Protein AF-A0A6G3MGB3-F1 (afdb_monomer_lite)

pLDDT: mean 80.69, std 23.78, range [30.41, 98.56]

Secondary structure (DSSP, 8-state):
------------------------------------EEEEEETTEEEEEETT-S--HHHHHHHHH---S-GGGBPPHHHHHHHHHHHHHHHHHHHHTT--HHHHHHHHHHHHHHHTTTTGGG---BSSS-TT-HHHHHHHHHHHHHHHHHHTT--TTS--S--IIIIITTT--------

Structure (mmCIF, N/CA/C/O backbone):
data_AF-A0A6G3MGB3-F1
#
_entry.id   AF-A0A6G3MGB3-F1
#
loop_
_atom_site.group_PDB
_atom_site.id
_atom_site.type_symbol
_atom_site.label_atom_id
_atom_site.label_alt_id
_atom_site.label_comp_id
_atom_site.label_asym_id
_atom_site.label_entity_id
_atom_site.label_seq_id
_atom_site.pdbx_PDB_ins_code
_atom_site.Cartn_x
_atom_site.Cartn_y
_atom_site.Cartn_z
_atom_site.occupancy
_atom_site.B_iso_or_equiv
_atom_site.auth_seq_id
_atom_site.auth_comp_id
_atom_site.auth_asym_id
_atom_site.auth_atom_id
_atom_site.pdbx_PDB_model_num
ATOM 1 N N . MET A 1 1 ? 12.486 -62.799 -47.616 1.00 35.50 1 MET A N 1
ATOM 2 C CA . MET A 1 1 ? 12.738 -62.015 -46.387 1.00 35.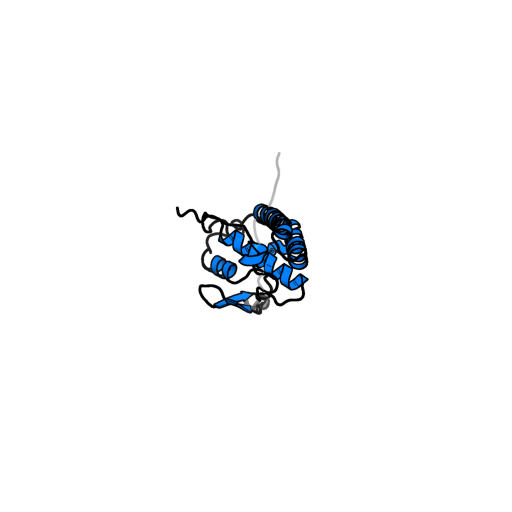50 1 MET A CA 1
ATOM 3 C C . MET A 1 1 ? 12.883 -60.541 -46.767 1.00 35.50 1 MET A C 1
ATOM 5 O O . MET A 1 1 ? 13.713 -60.255 -47.610 1.00 35.50 1 MET A O 1
ATOM 9 N N . SER A 1 2 ? 12.040 -59.676 -46.174 1.00 34.81 2 SER A N 1
ATOM 10 C CA . SER A 1 2 ? 12.074 -58.190 -46.095 1.00 34.81 2 SER A CA 1
ATOM 11 C C . SER A 1 2 ? 12.156 -57.374 -47.407 1.00 34.81 2 SER A C 1
ATOM 13 O O . SER A 1 2 ? 13.226 -57.231 -47.975 1.00 34.81 2 SER A O 1
ATOM 15 N N . LYS A 1 3 ? 11.041 -56.965 -48.035 1.00 34.78 3 LYS A N 1
ATOM 16 C CA . LYS A 1 3 ? 10.141 -55.802 -47.788 1.00 34.78 3 LYS A CA 1
ATOM 17 C C . LYS A 1 3 ? 10.680 -54.415 -48.209 1.00 34.78 3 LYS A C 1
ATOM 19 O O . LYS A 1 3 ? 11.619 -53.894 -47.625 1.00 34.78 3 LYS A O 1
ATOM 24 N N . ASN A 1 4 ? 9.872 -53.812 -49.088 1.00 34.94 4 ASN A N 1
ATOM 25 C CA . ASN A 1 4 ? 9.578 -52.393 -49.324 1.00 34.94 4 ASN A CA 1
ATOM 26 C C . ASN A 1 4 ? 10.170 -51.706 -50.567 1.00 34.94 4 ASN A C 1
ATOM 28 O O . ASN A 1 4 ? 11.363 -51.657 -50.826 1.00 34.94 4 ASN A O 1
ATOM 32 N N . PHE A 1 5 ? 9.202 -51.205 -51.327 1.00 35.22 5 PHE A N 1
ATOM 33 C CA . PHE A 1 5 ? 9.135 -50.815 -52.725 1.00 35.22 5 PHE A CA 1
ATOM 34 C C . PHE A 1 5 ? 8.919 -49.287 -52.771 1.00 35.22 5 PHE A C 1
ATOM 36 O O . PHE A 1 5 ? 8.433 -48.730 -51.786 1.00 35.22 5 PHE A O 1
ATOM 43 N N . TYR A 1 6 ? 9.160 -48.666 -53.935 1.00 30.89 6 TYR A N 1
ATOM 44 C CA . TYR A 1 6 ? 8.912 -47.246 -54.282 1.00 30.89 6 TYR A CA 1
ATOM 45 C C . TYR A 1 6 ? 9.989 -46.252 -53.782 1.00 30.89 6 TYR A C 1
ATOM 47 O O . TYR A 1 6 ? 10.568 -46.437 -52.727 1.00 30.89 6 TYR A O 1
ATOM 55 N N . ILE A 1 7 ? 10.382 -45.168 -54.461 1.00 34.59 7 ILE A N 1
ATOM 56 C CA . ILE A 1 7 ? 9.774 -44.303 -55.481 1.00 34.59 7 ILE A CA 1
ATOM 57 C C . ILE A 1 7 ? 10.911 -43.817 -56.408 1.00 34.59 7 ILE A C 1
ATOM 59 O O . ILE A 1 7 ? 11.906 -43.291 -55.910 1.00 34.59 7 ILE A O 1
ATOM 63 N N . LYS A 1 8 ? 10.747 -43.865 -57.739 1.00 31.55 8 LYS A N 1
ATOM 64 C CA . LYS A 1 8 ? 11.382 -42.891 -58.650 1.00 31.55 8 LYS A CA 1
ATOM 65 C C . LYS A 1 8 ? 10.642 -42.804 -59.993 1.00 31.55 8 LYS A C 1
ATOM 67 O O . LYS A 1 8 ? 10.568 -43.783 -60.724 1.00 31.55 8 LYS A O 1
ATOM 72 N N . ARG A 1 9 ? 10.287 -41.554 -60.317 1.00 31.83 9 ARG A N 1
ATOM 73 C CA . ARG A 1 9 ? 10.264 -40.893 -61.638 1.00 31.83 9 ARG A CA 1
ATOM 74 C C . ARG A 1 9 ? 8.950 -40.767 -62.443 1.00 31.83 9 ARG A C 1
ATOM 76 O O . ARG A 1 9 ? 8.365 -41.747 -62.870 1.00 31.83 9 ARG A O 1
ATOM 83 N N . PHE A 1 10 ? 8.702 -39.485 -62.765 1.00 31.48 10 PHE A N 1
ATOM 84 C CA . PHE A 1 10 ? 8.014 -38.875 -63.916 1.00 31.48 10 PHE A CA 1
ATOM 85 C C . PHE A 1 10 ? 6.485 -38.966 -64.008 1.00 31.48 10 PHE A C 1
ATOM 87 O O . PHE A 1 10 ? 5.950 -40.040 -64.199 1.00 31.48 10 PHE A O 1
ATOM 94 N N . PHE A 1 11 ? 5.803 -37.811 -63.975 1.00 31.39 11 PHE A N 1
ATOM 95 C CA . PHE A 1 11 ? 5.093 -37.211 -65.123 1.00 31.39 11 PHE A CA 1
ATOM 96 C C . PHE A 1 11 ? 4.815 -35.705 -64.830 1.00 31.39 11 PHE A C 1
ATOM 98 O O . PHE A 1 11 ? 4.715 -35.332 -63.660 1.00 31.39 11 PHE A O 1
ATOM 105 N N . PRO A 1 12 ? 4.789 -34.825 -65.853 1.00 45.69 12 PRO A N 1
ATOM 106 C CA . PRO A 1 12 ? 4.788 -33.360 -65.747 1.00 45.69 12 PRO A CA 1
ATOM 107 C C . PRO A 1 12 ? 3.363 -32.784 -65.830 1.00 45.69 12 PRO A C 1
ATOM 109 O O . PRO A 1 12 ? 2.500 -33.463 -66.354 1.00 45.69 12 PRO A O 1
ATOM 112 N N . TYR A 1 13 ? 3.114 -31.542 -65.397 1.00 32.28 13 TYR A N 1
ATOM 113 C CA . TYR A 1 13 ? 2.167 -30.622 -66.060 1.00 32.28 13 TYR A CA 1
ATOM 114 C C . TYR A 1 13 ? 2.253 -29.216 -65.446 1.00 32.28 13 TYR A C 1
ATOM 116 O O . TYR A 1 13 ? 2.011 -28.994 -64.263 1.00 32.28 13 TYR A O 1
ATOM 124 N N . ILE A 1 14 ? 2.622 -28.265 -66.298 1.00 39.38 14 ILE A N 1
ATOM 125 C CA . ILE A 1 14 ? 2.558 -26.818 -66.092 1.00 39.38 14 ILE A CA 1
ATOM 126 C C . ILE A 1 14 ? 1.134 -26.379 -66.469 1.00 39.38 14 ILE A C 1
ATOM 128 O O . ILE A 1 14 ? 0.694 -26.736 -67.557 1.00 39.38 14 ILE A O 1
ATOM 132 N N . TYR A 1 15 ? 0.435 -25.617 -65.614 1.00 30.41 15 TYR A N 1
ATOM 133 C CA . TYR A 1 15 ? -0.146 -24.289 -65.922 1.00 30.41 15 TYR A CA 1
ATOM 134 C C . TYR A 1 15 ? -1.211 -23.820 -64.909 1.00 30.41 15 TYR A C 1
ATOM 136 O O . TYR A 1 15 ? -2.137 -24.554 -64.589 1.00 30.41 15 TYR A O 1
ATOM 144 N N . LYS A 1 16 ? -1.131 -22.508 -64.605 1.00 31.02 16 LYS A N 1
ATOM 145 C CA . LYS A 1 16 ? -2.180 -21.580 -64.108 1.00 31.02 16 LYS A CA 1
ATOM 146 C C . LYS A 1 16 ? -2.650 -21.831 -62.661 1.00 31.02 16 LYS A C 1
ATOM 148 O O . LYS A 1 16 ? -3.234 -22.850 -62.355 1.00 31.02 16 LYS A O 1
ATOM 153 N N . TYR A 1 17 ? -2.450 -20.904 -61.724 1.00 37.47 17 TYR A N 1
ATOM 154 C CA . TYR A 1 17 ? -3.168 -19.625 -61.670 1.00 37.47 17 TYR A CA 1
ATOM 155 C C . TYR A 1 17 ? -2.434 -18.535 -60.857 1.00 37.47 17 TYR A C 1
ATOM 157 O O . TYR A 1 17 ? -1.497 -18.784 -60.111 1.00 37.47 17 TYR A O 1
ATOM 165 N N . LYS A 1 18 ? -2.891 -17.307 -61.104 1.00 35.22 18 LYS A N 1
ATOM 166 C CA . LYS A 1 18 ? -2.335 -15.974 -60.842 1.00 35.22 18 LYS A CA 1
ATOM 167 C C . LYS A 1 18 ? -2.055 -15.617 -59.370 1.00 35.22 18 LYS A C 1
ATOM 169 O O . LYS A 1 18 ? -2.872 -15.879 -58.504 1.00 35.22 18 LYS A O 1
ATOM 174 N N . SER A 1 19 ? -0.964 -14.861 -59.194 1.00 32.59 19 SER A N 1
ATOM 175 C CA . SER A 1 19 ? -0.784 -13.716 -58.281 1.00 32.59 19 SER A CA 1
ATOM 176 C C . SER A 1 19 ? -1.317 -13.861 -56.848 1.00 32.59 19 SER A C 1
ATOM 178 O O . SER A 1 19 ? -2.441 -13.477 -56.545 1.00 32.59 19 SER A O 1
ATOM 180 N N . PHE A 1 20 ? -0.449 -14.308 -55.940 1.00 36.91 20 PHE A N 1
ATOM 181 C CA . PHE A 1 20 ? -0.553 -13.955 -54.526 1.00 36.91 20 PHE A CA 1
ATOM 182 C C . PHE A 1 20 ? 0.334 -12.736 -54.271 1.00 36.91 20 PHE A C 1
ATOM 184 O O . PHE A 1 20 ? 1.557 -12.845 -54.178 1.00 36.91 20 PHE A O 1
ATOM 191 N N . SER A 1 21 ? -0.283 -11.559 -54.183 1.00 34.69 21 SER A N 1
ATOM 192 C CA . SER A 1 21 ? 0.361 -10.390 -53.597 1.00 34.69 21 SER A CA 1
ATOM 193 C C . SER A 1 21 ? 0.515 -10.618 -52.094 1.00 34.69 21 SER A C 1
ATOM 195 O O . SER A 1 21 ? -0.453 -10.635 -51.336 1.00 34.69 21 SER A O 1
ATOM 197 N N . CYS A 1 22 ? 1.766 -10.811 -51.697 1.00 35.81 22 CYS A N 1
ATOM 198 C CA . CYS A 1 22 ? 2.266 -10.632 -50.346 1.00 35.81 22 CYS A CA 1
ATOM 199 C C . CYS A 1 22 ? 1.961 -9.204 -49.835 1.00 35.81 22 CYS A C 1
ATOM 201 O O . CYS A 1 22 ? 1.904 -8.265 -50.626 1.00 35.81 22 CYS A O 1
ATOM 203 N N . LEU A 1 23 ? 1.862 -9.065 -48.508 1.00 41.47 23 LEU A N 1
ATOM 204 C CA . LEU A 1 23 ? 1.812 -7.825 -47.715 1.00 41.47 23 LEU A CA 1
ATOM 205 C C . LEU A 1 23 ? 0.480 -7.055 -47.658 1.00 41.47 23 LEU A C 1
ATOM 207 O O . LEU A 1 23 ? 0.191 -6.198 -48.487 1.00 41.47 23 LEU A O 1
ATOM 211 N N . LYS A 1 24 ? -0.244 -7.246 -46.544 1.00 40.53 24 LYS A N 1
ATOM 212 C CA . LYS A 1 24 ? -0.415 -6.245 -45.462 1.00 40.53 24 LYS A CA 1
ATOM 213 C C . LYS A 1 24 ? -1.437 -6.761 -44.433 1.00 40.53 24 LYS A C 1
ATOM 215 O O . LYS A 1 24 ? -2.567 -6.294 -44.375 1.00 40.53 24 LYS A O 1
ATOM 220 N N . PHE A 1 25 ? -1.021 -7.671 -43.549 1.00 43.53 25 PHE A N 1
ATOM 221 C CA . PHE A 1 25 ? -1.622 -7.726 -42.208 1.00 43.53 25 PHE A CA 1
ATOM 222 C C . PHE A 1 25 ? -1.023 -6.561 -41.407 1.00 43.53 25 PHE A C 1
ATOM 224 O O . PHE A 1 25 ? -0.068 -6.706 -40.648 1.00 43.53 25 PHE A O 1
ATOM 231 N N . SER A 1 26 ? -1.505 -5.355 -41.702 1.00 43.81 26 SER A N 1
ATOM 232 C CA . SER A 1 26 ? -1.077 -4.119 -41.057 1.00 43.81 26 SER A CA 1
ATOM 233 C C . SER A 1 26 ? -1.846 -3.954 -39.743 1.00 43.81 26 SER A C 1
ATOM 235 O O . SER A 1 26 ? -3.042 -3.695 -39.733 1.00 43.81 26 SER A O 1
ATOM 237 N N . GLN A 1 27 ? -1.131 -4.167 -38.636 1.00 42.59 27 GLN A N 1
ATOM 238 C CA . GLN A 1 27 ? -1.176 -3.326 -37.431 1.00 42.59 27 GLN A CA 1
ATOM 239 C C . GLN A 1 27 ? -2.560 -2.955 -36.846 1.00 42.59 27 GLN A C 1
ATOM 241 O O . GLN A 1 27 ? -2.799 -1.797 -36.526 1.00 42.59 27 GLN A O 1
ATOM 246 N N . MET A 1 28 ? -3.438 -3.928 -36.583 1.00 40.53 28 MET A N 1
ATOM 247 C CA . MET A 1 28 ? -4.649 -3.707 -35.758 1.00 40.53 28 MET A CA 1
ATOM 248 C C . MET A 1 28 ? -4.692 -4.535 -34.462 1.00 40.53 28 MET A C 1
ATOM 250 O O . MET A 1 28 ? -5.757 -4.923 -33.996 1.00 40.53 28 MET A O 1
ATOM 254 N N . ALA A 1 29 ? -3.539 -4.797 -33.838 1.00 42.25 29 ALA A N 1
ATOM 255 C CA . ALA A 1 29 ? -3.512 -5.440 -32.517 1.00 42.25 29 ALA A CA 1
ATOM 256 C C . ALA A 1 29 ? -2.417 -4.934 -31.568 1.00 42.25 29 ALA A C 1
ATOM 258 O O . ALA A 1 29 ? -2.187 -5.540 -30.525 1.00 42.25 29 ALA A O 1
ATOM 259 N N . VAL A 1 30 ? -1.785 -3.791 -31.852 1.00 41.47 30 VAL A N 1
ATOM 260 C CA . VAL A 1 30 ? -1.146 -3.030 -30.773 1.00 41.47 30 VAL A CA 1
ATOM 261 C C . VAL A 1 30 ? -2.258 -2.191 -30.163 1.00 41.47 30 VAL A C 1
ATOM 263 O O . VAL A 1 30 ? -2.516 -1.072 -30.599 1.00 41.47 30 VAL A O 1
ATOM 266 N N . ARG A 1 31 ? -2.997 -2.779 -29.213 1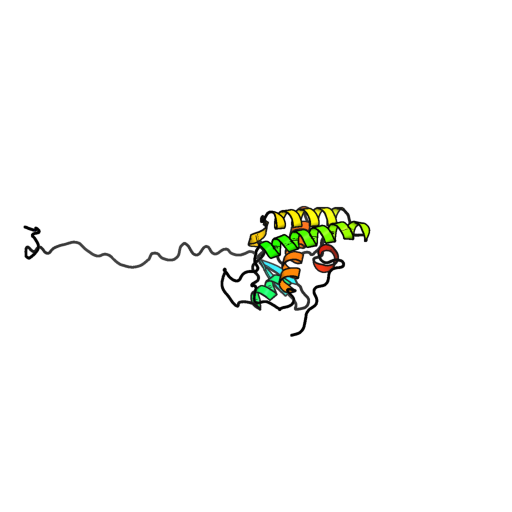.00 41.56 31 ARG A N 1
ATOM 267 C CA . ARG A 1 31 ? -3.912 -2.026 -28.352 1.00 41.56 31 ARG A CA 1
ATOM 268 C C . ARG A 1 31 ? -3.089 -0.913 -27.713 1.00 41.56 31 ARG A C 1
ATOM 270 O O . ARG A 1 31 ? -2.321 -1.164 -26.788 1.00 41.56 31 ARG A O 1
ATOM 277 N N . MET A 1 32 ? -3.243 0.304 -28.222 1.00 38.38 32 MET A N 1
ATOM 278 C CA . MET A 1 32 ? -2.875 1.508 -27.502 1.00 38.38 32 MET A CA 1
ATOM 279 C C . MET A 1 32 ? -3.749 1.546 -26.252 1.00 38.38 32 MET A C 1
ATOM 281 O O . MET A 1 32 ? -4.864 2.060 -26.267 1.00 38.38 32 MET A O 1
ATOM 285 N N . HIS A 1 33 ? -3.270 0.946 -25.165 1.00 43.69 33 HIS A N 1
ATOM 286 C CA . HIS A 1 33 ? -3.721 1.348 -23.849 1.00 43.69 33 HIS A CA 1
ATOM 287 C C . HIS A 1 33 ? -3.147 2.752 -23.679 1.00 43.69 33 HIS A C 1
ATOM 289 O O . HIS A 1 33 ? -1.977 2.913 -23.333 1.00 43.69 33 HIS A O 1
ATOM 295 N N . SER A 1 34 ? -3.936 3.771 -24.026 1.00 43.16 34 SER A N 1
ATOM 296 C CA . SER A 1 34 ? -3.717 5.108 -23.493 1.00 43.16 34 SER A CA 1
ATOM 297 C C . SER A 1 34 ? -3.865 4.951 -21.985 1.00 43.16 34 SER A C 1
ATOM 299 O O . SER A 1 34 ? -4.975 4.949 -21.454 1.00 43.16 34 SER A O 1
ATOM 301 N N . LYS A 1 35 ? -2.760 4.620 -21.310 1.00 62.53 35 LYS A N 1
ATOM 302 C CA . LYS A 1 35 ? -2.718 4.541 -19.859 1.00 62.53 35 LYS A CA 1
ATOM 303 C C . LYS A 1 35 ? -2.909 5.963 -19.396 1.00 62.53 35 LYS A C 1
ATOM 305 O O . LYS A 1 35 ? -1.989 6.767 -19.441 1.00 62.53 35 LYS A O 1
ATOM 310 N N . ASN A 1 36 ? -4.138 6.266 -19.022 1.00 88.56 36 ASN A N 1
ATOM 311 C CA . ASN A 1 36 ? -4.456 7.400 -18.192 1.00 88.56 36 ASN A CA 1
ATOM 312 C C . ASN A 1 36 ? -3.428 7.427 -17.043 1.00 88.56 36 ASN A C 1
ATOM 314 O O . ASN A 1 36 ? -3.331 6.471 -16.275 1.00 88.56 36 ASN A O 1
ATOM 318 N N . MET A 1 37 ? -2.596 8.469 -16.997 1.00 93.00 37 MET A N 1
ATOM 319 C CA . MET A 1 37 ? -1.558 8.658 -15.980 1.00 93.00 37 MET A CA 1
ATOM 320 C C . MET A 1 37 ? -2.050 9.675 -14.951 1.00 93.00 37 MET A C 1
ATOM 322 O O . MET A 1 37 ? -2.800 10.590 -15.292 1.00 93.00 37 MET A O 1
ATOM 326 N N . ARG A 1 38 ? -1.618 9.526 -13.701 1.00 93.81 38 ARG A N 1
ATOM 327 C CA . ARG A 1 38 ? -1.738 10.541 -12.656 1.00 93.81 38 ARG A CA 1
ATOM 328 C C . ARG A 1 38 ? -0.350 11.054 -12.289 1.00 93.81 38 ARG A C 1
ATOM 330 O O . ARG A 1 38 ? 0.605 10.279 -12.231 1.00 93.81 38 ARG A O 1
ATOM 337 N N . THR A 1 39 ? -0.258 12.346 -12.010 1.00 93.75 39 THR A N 1
ATOM 338 C CA . THR A 1 39 ? 0.961 12.942 -11.469 1.00 93.75 39 THR A CA 1
ATOM 339 C C . THR A 1 39 ? 0.995 12.709 -9.963 1.00 93.75 39 THR A C 1
ATOM 341 O O . THR A 1 39 ? 0.060 13.086 -9.260 1.00 93.75 39 THR A O 1
ATOM 344 N N . GLU A 1 40 ? 2.070 12.105 -9.466 1.00 93.44 40 GLU A N 1
ATOM 345 C CA . GLU A 1 40 ? 2.377 12.042 -8.037 1.00 93.44 40 GLU A CA 1
ATOM 346 C C . GLU A 1 40 ? 3.717 12.720 -7.752 1.00 93.44 40 GLU A C 1
ATOM 348 O O . GLU A 1 40 ? 4.584 12.802 -8.623 1.00 93.44 40 GLU A O 1
ATOM 353 N N . THR A 1 41 ? 3.900 13.164 -6.511 1.00 88.88 41 THR A N 1
ATOM 354 C CA . THR A 1 41 ? 5.113 13.862 -6.074 1.00 88.88 41 THR A CA 1
ATOM 355 C C . THR A 1 41 ? 5.780 13.114 -4.926 1.00 88.88 41 THR A C 1
ATOM 357 O O . THR A 1 41 ? 5.124 12.665 -3.975 1.00 88.88 41 THR A O 1
ATOM 360 N N . ASP A 1 42 ? 7.102 13.010 -4.994 1.00 86.94 42 ASP A N 1
ATOM 361 C CA . ASP A 1 42 ? 7.975 12.595 -3.899 1.00 86.94 42 ASP A CA 1
ATOM 362 C C . ASP A 1 42 ? 9.107 13.618 -3.692 1.00 86.94 42 ASP A C 1
ATOM 364 O O . ASP A 1 42 ? 9.106 14.696 -4.284 1.00 86.94 42 ASP A O 1
ATOM 368 N N . SER A 1 43 ? 10.086 13.304 -2.842 1.00 83.56 43 SER A N 1
ATOM 369 C CA . SER A 1 43 ? 11.208 14.202 -2.534 1.00 83.56 43 SER A CA 1
ATOM 370 C C . SER A 1 43 ? 12.092 14.549 -3.741 1.00 83.56 43 SER A C 1
ATOM 372 O O . SER A 1 43 ? 12.837 15.522 -3.677 1.00 83.56 43 SER A O 1
ATOM 374 N N . PHE A 1 44 ? 12.019 13.780 -4.834 1.00 83.94 44 PHE A N 1
ATOM 375 C CA . PHE A 1 44 ? 12.759 14.028 -6.075 1.00 83.94 44 PHE A CA 1
ATOM 376 C C . PHE A 1 44 ? 11.921 14.770 -7.130 1.00 83.94 44 PHE A C 1
ATOM 378 O O . PHE A 1 44 ? 12.393 14.986 -8.247 1.00 83.94 44 PHE A O 1
ATOM 385 N N . GLY A 1 45 ? 10.689 15.160 -6.792 1.00 90.38 45 GLY A N 1
ATOM 386 C CA . GLY A 1 45 ? 9.788 15.934 -7.643 1.00 90.38 45 GLY A CA 1
ATOM 387 C C . GLY A 1 45 ? 8.610 15.120 -8.172 1.00 90.38 45 GLY A C 1
ATOM 388 O O . GLY A 1 45 ? 8.212 14.105 -7.599 1.00 90.38 45 GLY A O 1
ATOM 389 N N . GLU A 1 46 ? 8.038 15.579 -9.279 1.00 93.44 46 GLU A N 1
ATOM 390 C CA . GLU A 1 46 ? 6.873 14.956 -9.908 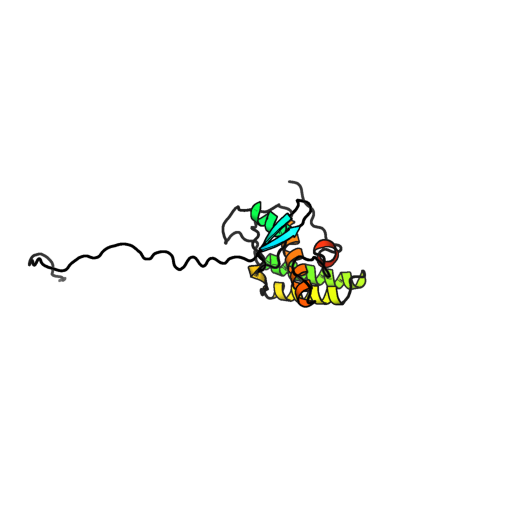1.00 93.44 46 GLU A CA 1
ATOM 391 C C . GLU A 1 46 ? 7.257 13.729 -10.750 1.00 93.44 46 GLU A C 1
ATOM 393 O O . GLU A 1 46 ? 8.364 13.637 -11.295 1.00 93.44 46 GLU A O 1
ATOM 398 N N . ILE A 1 47 ? 6.339 12.769 -10.856 1.00 94.62 47 ILE A N 1
ATOM 399 C CA . ILE A 1 47 ? 6.448 11.608 -11.740 1.00 94.62 47 ILE A CA 1
ATOM 400 C C . ILE A 1 47 ? 5.066 11.131 -12.195 1.00 94.62 47 ILE A C 1
ATOM 402 O O . ILE A 1 47 ? 4.080 11.223 -11.467 1.00 94.62 47 ILE A O 1
ATOM 406 N N . GLN A 1 48 ? 5.002 10.604 -13.418 1.00 94.81 48 GLN A N 1
ATOM 407 C CA . GLN A 1 48 ? 3.780 10.041 -13.987 1.00 94.81 48 GLN A CA 1
ATOM 408 C C . GLN A 1 48 ? 3.609 8.580 -13.576 1.00 94.81 48 GLN A C 1
ATOM 410 O O . GLN A 1 48 ? 4.449 7.740 -13.903 1.00 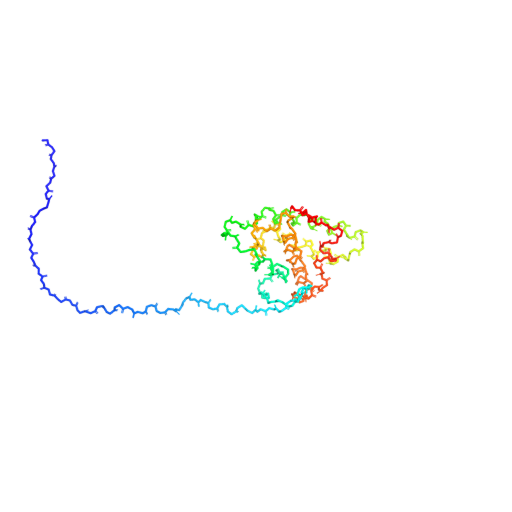94.81 48 GLN A O 1
ATOM 415 N N . VAL A 1 49 ? 2.492 8.271 -12.920 1.00 94.19 49 VAL A N 1
ATOM 416 C CA . VAL A 1 49 ? 2.123 6.931 -12.445 1.00 94.19 49 VAL A CA 1
ATOM 417 C C . VAL A 1 49 ? 0.846 6.463 -13.158 1.00 94.19 49 VAL A C 1
ATOM 419 O O . VAL A 1 49 ? -0.087 7.250 -13.296 1.00 94.19 49 VAL A O 1
ATOM 422 N N . PRO A 1 50 ? 0.745 5.208 -13.629 1.00 94.19 50 PRO A N 1
ATOM 423 C CA . PRO A 1 50 ? -0.476 4.719 -14.273 1.00 94.19 50 PRO A CA 1
ATOM 424 C C . PRO A 1 50 ? -1.689 4.732 -13.331 1.00 94.19 50 PRO A C 1
ATOM 426 O O . PRO A 1 50 ? -1.603 4.203 -12.224 1.00 94.19 50 PRO A O 1
ATOM 429 N N . MET A 1 51 ? -2.829 5.290 -13.758 1.00 92.56 51 MET A N 1
ATOM 430 C CA . MET A 1 51 ? -4.057 5.356 -12.943 1.00 92.56 51 MET A CA 1
ATOM 431 C C . MET A 1 51 ? -4.599 3.976 -12.553 1.00 92.56 51 MET A C 1
ATOM 433 O O . MET A 1 51 ? -5.223 3.852 -11.508 1.00 92.56 51 MET A O 1
ATOM 437 N N . ASP A 1 52 ? -4.335 2.945 -13.358 1.00 91.88 52 ASP A N 1
ATOM 438 C CA . ASP A 1 52 ? -4.746 1.556 -13.123 1.00 91.88 52 ASP A CA 1
ATOM 439 C C . ASP A 1 52 ? -3.890 0.829 -12.069 1.00 91.88 52 ASP A C 1
ATOM 441 O O . ASP A 1 52 ? -4.063 -0.370 -11.847 1.00 91.88 52 ASP A O 1
ATOM 445 N N . LYS A 1 53 ? -2.924 1.514 -11.440 1.00 94.69 53 LYS A N 1
ATOM 446 C CA . LYS A 1 53 ? -1.998 0.916 -10.474 1.00 94.69 53 LYS A CA 1
ATOM 447 C C . LYS A 1 53 ? -2.040 1.608 -9.116 1.00 94.69 53 LYS A C 1
ATOM 449 O O . LYS A 1 53 ? -1.912 2.825 -9.035 1.00 94.69 53 LYS A O 1
ATOM 454 N N . TYR A 1 54 ? -2.116 0.800 -8.053 1.00 97.12 54 TYR A N 1
ATOM 455 C CA . TYR A 1 54 ? -2.079 1.263 -6.662 1.00 97.12 54 TYR A CA 1
ATOM 456 C C . TYR A 1 54 ? -0.686 1.645 -6.150 1.00 97.12 54 TYR A C 1
ATOM 458 O O . TYR A 1 54 ? -0.593 2.294 -5.117 1.00 97.12 54 TYR A O 1
ATOM 466 N N . TYR A 1 55 ? 0.405 1.268 -6.820 1.00 96.62 55 TYR A N 1
ATOM 467 C CA . TYR A 1 55 ? 1.727 1.760 -6.424 1.00 96.62 55 TYR A CA 1
ATOM 468 C C . TYR A 1 55 ? 1.873 3.249 -6.767 1.00 96.62 55 TYR A C 1
ATOM 470 O O . TYR A 1 55 ? 1.153 3.739 -7.637 1.00 96.62 55 TYR A O 1
ATOM 478 N N . GLY A 1 56 ? 2.792 3.958 -6.112 1.00 95.31 56 GLY A N 1
ATOM 479 C CA . GLY A 1 56 ? 2.945 5.408 -6.226 1.00 95.31 56 GLY A CA 1
ATOM 480 C C . GLY A 1 56 ? 4.273 5.854 -6.837 1.00 95.31 56 GLY A C 1
ATOM 481 O O . GLY A 1 56 ? 4.953 5.107 -7.556 1.00 95.31 56 GLY A O 1
ATOM 482 N N . ALA A 1 57 ? 4.627 7.108 -6.559 1.00 94.81 57 ALA A N 1
ATOM 483 C CA . ALA A 1 57 ? 5.820 7.766 -7.086 1.00 94.81 57 ALA A CA 1
ATOM 484 C C . ALA A 1 57 ? 7.127 7.000 -6.813 1.00 94.81 57 ALA A C 1
ATOM 486 O O . ALA A 1 57 ? 7.945 6.843 -7.727 1.00 94.81 57 ALA A O 1
ATOM 487 N N . GLN A 1 58 ? 7.333 6.480 -5.598 1.00 93.75 58 GLN A N 1
ATOM 488 C CA . GLN A 1 58 ? 8.602 5.840 -5.238 1.00 93.75 58 GLN A CA 1
ATOM 489 C C . GLN A 1 58 ? 8.781 4.505 -5.960 1.00 93.75 58 GLN A C 1
ATOM 491 O O . GLN A 1 58 ? 9.874 4.198 -6.454 1.00 93.75 58 GLN A O 1
ATOM 496 N N . THR A 1 59 ? 7.705 3.728 -6.092 1.00 94.75 59 THR A N 1
ATOM 497 C CA . THR A 1 59 ? 7.726 2.500 -6.897 1.00 94.75 59 THR A CA 1
ATOM 498 C C . THR A 1 59 ? 7.977 2.815 -8.362 1.00 94.75 59 THR A C 1
ATOM 500 O O . THR A 1 59 ? 8.800 2.161 -9.000 1.00 94.75 59 THR A O 1
ATOM 503 N N . GLN A 1 60 ? 7.330 3.849 -8.903 1.00 94.56 60 GLN A N 1
ATOM 504 C CA . GLN A 1 60 ? 7.508 4.243 -10.299 1.00 94.56 60 GLN A CA 1
ATOM 505 C C . GLN A 1 60 ? 8.950 4.690 -10.602 1.00 94.56 60 GLN A C 1
ATOM 507 O O . GLN A 1 60 ? 9.498 4.355 -11.661 1.00 94.56 60 GLN A O 1
ATOM 512 N N . ARG A 1 61 ? 9.609 5.385 -9.667 1.00 92.94 61 ARG A N 1
ATOM 513 C CA . ARG A 1 61 ? 11.048 5.683 -9.768 1.00 92.94 61 ARG A CA 1
ATOM 514 C C . ARG A 1 61 ? 11.894 4.422 -9.684 1.00 92.94 61 ARG A C 1
ATOM 516 O O . ARG A 1 61 ? 12.791 4.237 -10.500 1.00 92.94 61 ARG A O 1
ATOM 523 N N . SER A 1 62 ? 11.575 3.524 -8.759 1.00 91.12 62 SER A N 1
ATOM 524 C CA . SER A 1 62 ? 12.300 2.260 -8.589 1.00 91.12 62 SER A CA 1
ATOM 525 C C . SER A 1 62 ? 12.232 1.389 -9.849 1.00 91.12 62 SER A C 1
ATOM 527 O O . SER A 1 62 ? 13.262 0.899 -10.298 1.00 91.12 62 SER A O 1
ATOM 529 N N . LEU A 1 63 ? 11.067 1.302 -10.500 1.00 90.88 63 LEU A N 1
ATOM 530 C CA . LEU A 1 63 ? 10.901 0.643 -11.804 1.00 90.88 63 LEU A CA 1
ATOM 531 C C . LEU A 1 63 ? 11.740 1.294 -12.915 1.00 90.88 63 LEU A C 1
ATOM 533 O O . LEU A 1 63 ? 12.169 0.629 -13.856 1.00 90.88 63 LEU A O 1
ATOM 537 N N . SER A 1 64 ? 11.965 2.605 -12.827 1.00 88.19 64 SER A N 1
ATOM 538 C CA . SER A 1 64 ? 12.782 3.336 -13.798 1.00 88.19 64 SER A CA 1
ATOM 539 C C . SER A 1 64 ? 14.282 3.111 -13.579 1.00 88.19 64 SER A C 1
ATOM 541 O O . SER A 1 64 ? 15.025 3.055 -14.560 1.00 88.19 64 SER A O 1
ATOM 543 N N . ASN A 1 65 ? 14.699 2.943 -12.321 1.00 87.38 65 ASN A N 1
ATOM 544 C CA . ASN A 1 65 ? 16.094 2.776 -11.910 1.00 87.38 65 ASN A CA 1
ATOM 545 C C . ASN A 1 65 ? 16.580 1.322 -12.025 1.00 87.38 65 ASN A C 1
ATOM 547 O O . ASN A 1 65 ? 17.700 1.082 -12.468 1.00 87.38 65 ASN A O 1
ATOM 551 N N . PHE A 1 66 ? 15.741 0.350 -11.663 1.00 82.88 66 PHE A N 1
ATOM 552 C CA . PHE A 1 66 ? 16.092 -1.071 -11.609 1.00 82.88 66 PHE A CA 1
ATOM 553 C C . PHE A 1 66 ? 15.382 -1.841 -12.725 1.00 82.88 66 PHE A C 1
ATOM 555 O O . PHE A 1 66 ? 14.347 -2.470 -12.523 1.00 82.88 66 PHE A O 1
ATOM 562 N N . LYS A 1 67 ? 15.949 -1.775 -13.934 1.00 79.94 67 LYS A N 1
ATOM 563 C CA . LYS A 1 67 ? 15.447 -2.482 -15.132 1.00 79.94 67 LYS A CA 1
ATOM 564 C C . LYS A 1 67 ? 16.206 -3.777 -15.426 1.00 79.94 67 LYS A C 1
ATOM 566 O O . LYS A 1 67 ? 16.157 -4.284 -16.544 1.00 79.94 67 LYS A O 1
ATOM 571 N N . ILE A 1 68 ? 16.972 -4.263 -14.455 1.00 76.06 68 ILE A N 1
ATOM 572 C CA . ILE A 1 68 ? 17.832 -5.428 -14.629 1.00 76.06 68 ILE A CA 1
ATOM 573 C C . ILE A 1 68 ? 16.985 -6.678 -14.424 1.00 76.06 68 ILE A C 1
ATOM 575 O O . ILE A 1 68 ? 16.403 -6.873 -13.360 1.00 76.06 68 ILE A O 1
ATOM 579 N N . GLY A 1 69 ? 16.948 -7.514 -15.455 1.00 73.81 69 GLY A N 1
ATOM 580 C CA . GLY A 1 69 ? 16.322 -8.823 -15.412 1.00 73.81 69 GLY A CA 1
ATOM 581 C C . GLY A 1 69 ? 15.047 -8.961 -16.237 1.00 73.81 69 GLY A C 1
ATOM 582 O O . GLY A 1 69 ? 14.623 -8.042 -16.942 1.00 73.81 69 GLY A O 1
ATOM 583 N N . ASN A 1 70 ? 14.455 -10.151 -16.193 1.00 79.56 70 ASN A N 1
ATOM 584 C CA . ASN A 1 70 ? 13.217 -10.491 -16.901 1.00 79.56 70 ASN A CA 1
ATOM 585 C C . ASN A 1 70 ? 12.051 -10.754 -15.926 1.00 79.56 70 ASN A C 1
ATOM 587 O O . ASN A 1 70 ? 12.171 -10.580 -14.717 1.00 79.56 70 ASN A O 1
ATOM 591 N N . PHE A 1 71 ? 10.881 -11.135 -16.452 1.00 78.00 71 PHE A N 1
ATOM 592 C CA . PHE A 1 71 ? 9.682 -11.382 -15.636 1.00 78.00 71 PHE A CA 1
ATOM 593 C C . PHE A 1 71 ? 9.923 -12.398 -14.505 1.00 78.00 71 PHE A C 1
ATOM 595 O O . PHE A 1 71 ? 9.323 -12.271 -13.441 1.00 78.00 71 PHE A O 1
ATOM 602 N N . SER A 1 72 ? 10.818 -13.366 -14.717 1.00 83.44 72 SER A N 1
ATOM 603 C CA . SER A 1 72 ? 11.151 -14.413 -13.748 1.00 83.44 72 SER A CA 1
ATOM 604 C C . SER A 1 72 ? 11.961 -13.905 -12.552 1.00 83.44 72 SER A C 1
ATOM 606 O O . SER A 1 72 ? 12.080 -14.613 -11.561 1.00 83.44 72 SER A O 1
ATOM 608 N N . GLU A 1 73 ? 12.512 -12.692 -12.633 1.00 87.50 73 GLU A N 1
ATOM 609 C CA . GLU A 1 73 ? 13.353 -12.081 -11.595 1.00 87.50 73 GLU A CA 1
ATOM 610 C C . GLU A 1 73 ? 12.604 -11.012 -10.789 1.00 87.50 73 GLU A C 1
ATOM 612 O O . GLU A 1 73 ? 13.211 -10.206 -10.081 1.00 87.50 73 GLU A O 1
ATOM 617 N N . ARG A 1 74 ? 11.270 -10.990 -10.891 1.00 91.06 74 ARG A N 1
ATOM 618 C CA . ARG A 1 74 ? 10.408 -10.202 -10.005 1.00 91.06 74 ARG A CA 1
ATOM 619 C C . ARG A 1 74 ? 10.521 -10.691 -8.568 1.00 91.06 74 ARG A C 1
ATOM 621 O O . ARG A 1 74 ? 10.797 -11.864 -8.321 1.00 91.06 74 ARG A O 1
ATOM 628 N N . MET A 1 75 ? 10.269 -9.787 -7.625 1.00 92.12 75 MET A N 1
ATOM 629 C CA . MET A 1 75 ? 10.158 -10.151 -6.218 1.00 92.12 75 MET A CA 1
ATOM 630 C C . MET A 1 75 ? 9.127 -11.289 -6.065 1.00 92.12 75 MET A C 1
ATOM 632 O O . MET A 1 75 ? 8.002 -11.134 -6.551 1.00 92.12 75 MET A O 1
ATOM 636 N N . PRO A 1 76 ? 9.480 -12.420 -5.423 1.00 94.19 76 PRO A N 1
ATOM 637 C CA . PRO A 1 76 ? 8.558 -13.536 -5.251 1.00 94.19 76 PRO A CA 1
ATOM 638 C C . PRO A 1 76 ? 7.290 -13.109 -4.508 1.00 94.19 76 PRO A C 1
ATOM 640 O O . PRO A 1 76 ? 7.351 -12.373 -3.517 1.00 94.19 76 PRO A O 1
ATOM 643 N N . LEU A 1 77 ? 6.131 -13.586 -4.962 1.00 94.44 77 LEU A N 1
ATOM 644 C CA . LEU A 1 77 ? 4.837 -13.216 -4.380 1.00 94.44 77 LEU A CA 1
ATOM 645 C C . LEU A 1 77 ? 4.706 -13.693 -2.930 1.00 94.44 77 LEU A C 1
ATOM 647 O O . LEU A 1 77 ? 3.995 -13.086 -2.136 1.00 94.44 77 LEU A O 1
ATOM 651 N N . GLU A 1 78 ? 5.426 -14.743 -2.550 1.00 95.56 78 GLU A N 1
ATOM 652 C CA . GLU A 1 78 ? 5.519 -15.241 -1.179 1.00 95.56 78 GLU A CA 1
ATOM 653 C C . GLU A 1 78 ? 6.095 -14.178 -0.238 1.00 95.56 78 GLU A C 1
ATOM 655 O O . GLU A 1 78 ? 5.591 -14.004 0.871 1.00 95.56 78 GLU A O 1
ATOM 660 N N . ILE A 1 79 ? 7.093 -13.414 -0.699 1.00 94.75 79 ILE A N 1
ATOM 661 C CA . ILE A 1 79 ? 7.650 -12.285 0.054 1.00 94.75 79 ILE A CA 1
ATOM 662 C C . ILE A 1 79 ? 6.597 -11.187 0.179 1.00 94.75 79 ILE A C 1
ATOM 664 O O . ILE A 1 79 ? 6.349 -10.699 1.279 1.00 94.75 79 ILE A O 1
ATOM 668 N N . ILE A 1 80 ? 5.917 -10.843 -0.916 1.00 96.38 80 ILE A N 1
ATOM 669 C CA . ILE A 1 80 ? 4.855 -9.827 -0.912 1.00 96.38 80 ILE A CA 1
ATOM 670 C C . ILE A 1 80 ? 3.731 -10.193 0.074 1.00 96.38 80 ILE A C 1
ATOM 672 O O . ILE A 1 80 ? 3.306 -9.358 0.874 1.00 96.38 80 ILE A O 1
ATOM 676 N N . ARG A 1 81 ? 3.294 -11.455 0.090 1.00 97.06 81 ARG A N 1
ATOM 677 C CA . ARG A 1 81 ? 2.279 -11.960 1.030 1.00 97.06 81 ARG A CA 1
ATOM 678 C C . ARG A 1 81 ? 2.775 -11.938 2.474 1.00 97.06 81 ARG A C 1
ATOM 680 O O . ARG A 1 81 ? 2.022 -11.537 3.360 1.00 97.06 81 ARG A O 1
ATOM 687 N N . ALA A 1 82 ? 4.036 -12.299 2.721 1.00 96.94 82 ALA A N 1
ATOM 688 C CA . ALA A 1 82 ? 4.648 -12.195 4.048 1.00 96.94 82 ALA A CA 1
ATOM 689 C C . ALA A 1 82 ? 4.643 -10.746 4.563 1.00 96.94 82 ALA A C 1
ATOM 691 O O . ALA A 1 82 ? 4.304 -10.497 5.721 1.00 96.94 82 ALA A O 1
ATOM 692 N N . PHE A 1 83 ? 4.925 -9.776 3.691 1.00 96.19 83 PHE A N 1
ATOM 693 C CA . PHE A 1 83 ? 4.767 -8.364 4.026 1.00 96.19 83 PHE A CA 1
ATOM 694 C C . PHE A 1 83 ? 3.310 -7.980 4.302 1.00 96.19 83 PHE A C 1
ATOM 696 O O . PHE A 1 83 ? 3.071 -7.181 5.202 1.00 96.19 83 PHE A O 1
ATOM 703 N N . GLY A 1 84 ? 2.337 -8.555 3.592 1.00 97.12 84 GLY A N 1
ATOM 704 C CA . GLY A 1 84 ? 0.915 -8.379 3.905 1.00 97.12 84 GLY A CA 1
ATOM 705 C C . GLY A 1 84 ? 0.592 -8.741 5.360 1.00 97.12 84 GLY A C 1
ATOM 706 O O . GLY A 1 84 ? -0.019 -7.945 6.074 1.00 97.12 84 GLY A O 1
ATOM 707 N N . TYR A 1 85 ? 1.082 -9.887 5.846 1.00 97.88 85 TYR A N 1
ATOM 708 C CA . TYR A 1 85 ? 0.944 -10.270 7.259 1.00 97.88 85 TYR A CA 1
ATOM 709 C C . TYR A 1 85 ? 1.656 -9.295 8.205 1.00 97.88 85 TYR A C 1
ATOM 711 O O . TYR A 1 85 ? 1.071 -8.877 9.205 1.00 97.88 85 TYR A O 1
ATOM 719 N N . LEU A 1 86 ? 2.893 -8.903 7.880 1.00 96.94 86 LEU A N 1
ATOM 720 C CA . LEU A 1 86 ? 3.678 -7.960 8.682 1.00 96.94 86 LEU A CA 1
ATOM 721 C C . LEU A 1 86 ? 2.957 -6.615 8.842 1.00 96.94 86 LEU A C 1
ATOM 723 O O . LEU A 1 86 ? 2.827 -6.110 9.956 1.00 96.94 86 LEU A O 1
ATOM 727 N N . LYS A 1 87 ? 2.468 -6.041 7.740 1.00 97.25 87 LYS A N 1
ATOM 728 C CA . LYS A 1 87 ? 1.795 -4.737 7.736 1.00 97.25 87 LYS A CA 1
ATOM 729 C C . LYS A 1 87 ? 0.460 -4.786 8.469 1.00 97.25 87 LYS A C 1
ATOM 731 O O . LYS A 1 87 ? 0.152 -3.857 9.211 1.00 97.25 87 LYS A O 1
ATOM 736 N N . LYS A 1 88 ? -0.283 -5.890 8.350 1.00 97.38 88 LYS A N 1
ATOM 737 C CA . LYS A 1 88 ? -1.513 -6.114 9.122 1.00 97.38 88 LYS A CA 1
ATOM 738 C C . LYS A 1 88 ? -1.243 -6.177 10.626 1.00 97.38 88 LYS A C 1
ATOM 740 O O . LYS A 1 88 ? -1.936 -5.522 11.405 1.00 97.38 88 LYS A O 1
ATOM 745 N N . ALA A 1 89 ? -0.217 -6.922 11.038 1.00 96.88 89 ALA A N 1
ATOM 746 C CA . ALA A 1 89 ? 0.182 -7.002 12.441 1.00 96.88 89 ALA A CA 1
ATOM 747 C C . ALA A 1 89 ? 0.614 -5.628 12.979 1.00 96.88 89 ALA A C 1
ATOM 749 O O . ALA A 1 89 ? 0.154 -5.213 14.041 1.00 96.88 89 ALA A O 1
ATOM 750 N N . ALA A 1 90 ? 1.422 -4.885 12.216 1.00 96.31 90 ALA A N 1
ATOM 751 C CA . ALA A 1 90 ? 1.856 -3.542 12.593 1.00 96.31 90 ALA A CA 1
ATOM 752 C C . ALA A 1 90 ? 0.679 -2.562 12.734 1.00 96.31 90 ALA A C 1
ATOM 754 O O . ALA A 1 90 ? 0.613 -1.827 13.715 1.00 96.31 90 ALA A O 1
ATOM 755 N N . ALA A 1 91 ? -0.279 -2.577 11.802 1.00 95.94 91 ALA A N 1
ATOM 756 C CA . ALA A 1 91 ? -1.484 -1.752 11.896 1.00 95.94 91 ALA A CA 1
ATOM 757 C C . ALA A 1 91 ? -2.318 -2.091 13.141 1.00 95.94 91 ALA A C 1
ATOM 759 O O . ALA A 1 91 ? -2.793 -1.187 13.822 1.00 95.94 91 ALA A O 1
ATOM 760 N N . THR A 1 92 ? -2.436 -3.382 13.469 1.00 95.38 92 THR A N 1
ATOM 761 C CA . THR A 1 92 ? -3.161 -3.852 14.660 1.00 95.38 92 THR A CA 1
ATOM 762 C C . THR A 1 92 ? -2.513 -3.338 15.946 1.00 95.38 92 THR A C 1
ATOM 764 O O . THR A 1 92 ? -3.207 -2.803 16.801 1.00 95.38 92 THR A O 1
ATOM 767 N N . VAL A 1 93 ? -1.185 -3.435 16.069 1.00 95.94 93 VAL A N 1
ATOM 768 C CA . VAL A 1 93 ? -0.453 -2.914 17.238 1.00 95.94 93 VAL A CA 1
ATOM 769 C C . VAL A 1 93 ? -0.553 -1.389 17.319 1.00 95.94 93 VAL A C 1
ATOM 771 O O . VAL A 1 93 ? -0.709 -0.827 18.398 1.00 95.94 93 VAL A O 1
ATOM 774 N N . ASN A 1 94 ? -0.511 -0.695 16.181 1.00 94.94 94 ASN A N 1
ATOM 775 C CA . ASN A 1 94 ? -0.580 0.764 16.164 1.00 94.94 94 ASN A CA 1
ATOM 776 C C . ASN A 1 94 ? -1.963 1.333 16.505 1.00 94.94 94 ASN A C 1
ATOM 778 O O . ASN A 1 94 ? -2.040 2.519 16.823 1.00 94.94 94 ASN A O 1
ATOM 782 N N . LEU A 1 95 ? -3.021 0.514 16.528 1.00 94.50 95 LEU A N 1
ATOM 783 C CA . LEU A 1 95 ? -4.310 0.904 17.105 1.00 94.50 95 LEU A CA 1
ATOM 784 C C . LEU A 1 95 ? -4.147 1.341 18.570 1.00 94.50 95 LEU A C 1
ATOM 786 O O . LEU A 1 95 ? -4.686 2.366 18.979 1.00 94.50 95 LEU A O 1
ATOM 790 N N . GLU A 1 96 ? -3.345 0.605 19.343 1.00 92.81 96 GLU A N 1
ATOM 791 C CA . GLU A 1 96 ? -3.049 0.924 20.747 1.00 92.81 96 GLU A CA 1
ATOM 792 C C . GLU A 1 96 ? -2.123 2.145 20.886 1.00 92.81 96 GLU A C 1
ATOM 794 O O . GLU A 1 96 ? -2.152 2.836 21.902 1.00 92.81 96 GLU A O 1
ATOM 799 N N . ASN A 1 97 ? -1.355 2.464 19.838 1.00 91.56 97 ASN A N 1
ATOM 800 C CA . ASN A 1 97 ? -0.448 3.617 19.782 1.00 91.56 97 ASN A CA 1
ATOM 801 C C . ASN A 1 97 ? -1.096 4.884 19.188 1.00 91.56 97 ASN A C 1
ATOM 803 O O . ASN A 1 97 ? -0.390 5.847 18.882 1.00 91.56 97 ASN A O 1
ATOM 807 N N . GLY A 1 98 ? -2.424 4.901 19.021 1.00 91.25 98 GLY A N 1
ATOM 808 C CA . GLY A 1 98 ? -3.183 6.089 18.618 1.00 91.25 98 GLY A CA 1
ATOM 809 C C . GLY A 1 98 ? -3.512 6.202 17.127 1.00 91.25 98 GLY A C 1
ATOM 810 O O . GLY A 1 98 ? -3.950 7.268 16.694 1.00 91.25 98 GLY A O 1
ATOM 811 N N . LEU A 1 99 ? -3.328 5.141 16.334 1.00 94.19 99 LEU A N 1
ATOM 812 C CA . LEU A 1 99 ? -3.801 5.108 14.948 1.00 94.19 99 LEU A CA 1
ATOM 813 C C . LEU A 1 99 ? -5.331 4.950 14.907 1.00 94.19 99 LEU A C 1
ATOM 815 O O . LEU A 1 99 ? -5.896 4.119 15.615 1.00 94.19 99 LEU A O 1
ATOM 819 N N . ASP A 1 100 ? -6.005 5.735 14.063 1.00 96.19 100 ASP A N 1
ATOM 820 C CA . ASP A 1 100 ? -7.469 5.715 13.953 1.00 96.19 100 ASP A CA 1
ATOM 821 C C . ASP A 1 100 ? -8.001 4.335 13.530 1.00 96.19 100 ASP A C 1
ATOM 823 O O . ASP A 1 100 ? -7.483 3.703 12.605 1.00 96.19 100 ASP A O 1
ATOM 827 N N . THR A 1 101 ? -9.079 3.884 14.174 1.00 97.12 101 THR A N 1
ATOM 828 C CA . THR A 1 101 ? -9.659 2.554 13.943 1.00 97.12 101 THR A CA 1
ATOM 829 C C . THR A 1 101 ? -10.076 2.337 12.489 1.00 97.12 101 THR A C 1
ATOM 831 O O . THR A 1 101 ? -9.826 1.261 11.950 1.00 97.12 101 THR A O 1
ATOM 834 N N . LYS A 1 102 ? -10.625 3.347 11.800 1.00 97.19 102 LYS A N 1
ATOM 835 C CA . LYS A 1 102 ? -11.023 3.214 10.386 1.00 97.19 102 LYS A CA 1
ATOM 836 C C . LYS A 1 102 ? -9.805 3.078 9.476 1.00 97.19 102 LYS A C 1
ATOM 838 O O . LYS A 1 102 ? -9.843 2.354 8.477 1.00 97.19 102 LYS A O 1
ATOM 843 N N . ILE A 1 103 ? -8.707 3.757 9.812 1.00 96.88 103 ILE A N 1
ATOM 844 C CA . ILE A 1 103 ? -7.430 3.597 9.106 1.00 96.88 103 ILE A CA 1
ATOM 845 C C . ILE A 1 103 ? -6.887 2.179 9.326 1.00 96.88 103 ILE A C 1
ATOM 847 O O . ILE A 1 103 ? -6.504 1.521 8.362 1.00 96.88 103 ILE A O 1
ATOM 851 N N . VAL A 1 104 ? -6.911 1.667 10.558 1.00 97.31 104 VAL A N 1
ATOM 852 C CA . VAL A 1 104 ? -6.461 0.298 10.868 1.00 97.31 104 VAL A CA 1
ATOM 853 C C . VAL A 1 104 ? -7.291 -0.754 10.131 1.00 97.31 104 VAL A C 1
ATOM 855 O O . VAL A 1 104 ? -6.724 -1.676 9.541 1.00 97.31 104 VAL A O 1
ATOM 858 N N . GLU A 1 105 ? -8.617 -0.619 10.122 1.00 98.00 105 GLU A N 1
ATOM 859 C CA . GLU A 1 105 ? -9.530 -1.544 9.441 1.00 98.00 105 GLU A CA 1
ATOM 860 C C . GLU A 1 105 ? -9.316 -1.541 7.922 1.00 98.00 105 GLU A C 1
ATOM 862 O O . GLU A 1 105 ? -9.172 -2.605 7.317 1.00 98.00 105 GLU A O 1
ATOM 867 N N . SER A 1 106 ? -9.212 -0.360 7.306 1.00 98.19 106 SER A N 1
ATOM 868 C CA . SER A 1 106 ? -8.964 -0.236 5.862 1.00 98.19 106 SER A CA 1
ATOM 869 C C . SER A 1 106 ? -7.579 -0.755 5.452 1.00 98.19 106 SER A C 1
ATOM 871 O O . SER A 1 106 ? -7.464 -1.449 4.439 1.00 98.19 106 SER A O 1
ATOM 873 N N . ILE A 1 107 ? -6.536 -0.508 6.256 1.00 98.25 107 ILE A N 1
ATOM 874 C CA . ILE A 1 107 ? -5.205 -1.107 6.060 1.00 98.25 107 ILE A CA 1
ATOM 875 C C . ILE A 1 107 ? -5.281 -2.629 6.188 1.00 98.25 107 ILE A C 1
ATOM 877 O O . ILE A 1 107 ? -4.724 -3.340 5.353 1.00 98.25 107 ILE A O 1
ATOM 881 N N . SER A 1 108 ? -5.975 -3.142 7.205 1.00 98.19 108 SER A N 1
ATOM 882 C CA . SER A 1 108 ? -6.109 -4.583 7.439 1.00 98.19 108 SER A CA 1
ATOM 883 C C . SER A 1 108 ? -6.817 -5.274 6.278 1.00 98.19 108 SER A C 1
ATOM 885 O O . SER A 1 108 ? -6.346 -6.311 5.811 1.00 98.19 108 SER A O 1
ATOM 887 N N . GLN A 1 109 ? -7.883 -4.666 5.752 1.00 98.50 109 GLN A N 1
ATOM 888 C CA . GLN A 1 109 ? -8.583 -5.157 4.570 1.00 98.50 109 GLN A CA 1
ATOM 889 C C . GLN A 1 109 ? -7.675 -5.155 3.332 1.00 98.50 109 GLN A C 1
ATOM 891 O O . GLN A 1 109 ? -7.615 -6.156 2.620 1.00 98.50 109 GLN A O 1
ATOM 896 N N . ALA A 1 110 ? -6.927 -4.075 3.085 1.00 98.38 110 ALA A N 1
ATOM 897 C CA . ALA A 1 110 ? -5.967 -4.024 1.981 1.00 98.38 110 ALA A CA 1
ATOM 898 C C . ALA A 1 110 ? -4.868 -5.098 2.119 1.00 98.38 110 ALA A C 1
ATOM 900 O O . ALA A 1 110 ? -4.504 -5.745 1.137 1.00 98.38 110 ALA A O 1
ATOM 901 N N . CYS A 1 111 ? -4.377 -5.344 3.337 1.00 98.31 111 CYS A N 1
ATOM 902 C CA . CYS A 1 111 ? -3.415 -6.413 3.608 1.00 98.31 111 CYS A CA 1
ATOM 903 C C . CYS A 1 111 ? -4.003 -7.799 3.318 1.00 98.31 111 CYS A C 1
ATOM 905 O O . CYS A 1 111 ? -3.325 -8.630 2.716 1.00 98.31 111 CYS A O 1
ATOM 907 N N . ASP A 1 112 ? -5.262 -8.045 3.686 1.00 98.56 112 ASP A N 1
ATOM 908 C CA . ASP A 1 112 ? -5.942 -9.305 3.378 1.00 98.56 112 ASP A CA 1
ATOM 909 C C . ASP A 1 112 ? -6.091 -9.519 1.867 1.00 98.56 112 ASP A C 1
ATOM 911 O O . ASP A 1 112 ? -5.971 -10.644 1.382 1.00 98.56 112 ASP A O 1
ATOM 915 N N . GLU A 1 113 ? -6.302 -8.463 1.084 1.00 98.44 113 GLU A N 1
ATOM 916 C CA . GLU A 1 113 ? -6.325 -8.568 -0.378 1.00 98.44 113 GLU A CA 1
ATOM 917 C C . GLU A 1 113 ? -4.955 -8.924 -0.971 1.00 98.44 113 GLU A C 1
ATOM 919 O O . GLU A 1 113 ? -4.898 -9.730 -1.903 1.00 98.44 113 GLU A O 1
ATOM 924 N N . ILE A 1 114 ? -3.860 -8.405 -0.403 1.00 98.06 114 ILE A N 1
ATOM 925 C CA . ILE A 1 114 ? -2.488 -8.798 -0.770 1.00 98.06 114 ILE A CA 1
ATOM 926 C C . ILE A 1 114 ? -2.231 -10.264 -0.414 1.00 98.06 114 ILE A C 1
ATOM 928 O O . ILE A 1 114 ? -1.765 -11.030 -1.254 1.00 98.06 114 ILE A O 1
ATOM 932 N N . ILE A 1 115 ? -2.558 -10.675 0.814 1.00 98.31 115 ILE A N 1
ATOM 933 C CA . ILE A 1 115 ? -2.365 -12.053 1.293 1.00 98.31 115 ILE A CA 1
ATOM 934 C C . ILE A 1 115 ? -3.104 -13.049 0.387 1.00 98.31 115 ILE A C 1
ATOM 936 O O . ILE A 1 115 ? -2.558 -14.096 0.041 1.00 98.31 115 ILE A O 1
ATOM 940 N N . ASN A 1 116 ? -4.313 -12.691 -0.053 1.00 97.94 116 ASN A N 1
ATOM 941 C CA . ASN A 1 116 ? -5.139 -13.500 -0.951 1.00 97.94 116 ASN A CA 1
ATOM 942 C C . ASN A 1 116 ? -4.759 -13.382 -2.443 1.00 97.94 116 ASN A C 1
ATOM 944 O O . ASN A 1 116 ? -5.441 -13.962 -3.286 1.00 97.94 116 ASN A O 1
ATOM 948 N N . GLY A 1 117 ? -3.712 -12.626 -2.788 1.00 97.06 117 GLY A N 1
ATOM 949 C CA . GLY A 1 117 ? -3.205 -12.492 -4.157 1.00 97.06 117 GLY A CA 1
ATOM 950 C C . GLY A 1 117 ? -4.059 -11.633 -5.095 1.00 97.06 117 GLY A C 1
ATOM 951 O O . GLY A 1 117 ? -3.874 -11.660 -6.309 1.00 97.06 117 GLY A O 1
ATOM 952 N N . LYS A 1 118 ? -5.009 -10.847 -4.572 1.00 97.94 118 LYS A N 1
ATOM 953 C CA . LYS A 1 118 ? -5.894 -10.004 -5.402 1.00 97.94 118 LYS A CA 1
ATOM 954 C C . LYS A 1 118 ? -5.171 -8.811 -6.027 1.00 97.94 118 LYS A C 1
ATOM 956 O O . LYS A 1 118 ? -5.675 -8.229 -6.981 1.00 97.94 118 LYS A O 1
ATOM 961 N N . LEU A 1 119 ? -4.016 -8.442 -5.474 1.00 97.19 119 LEU A N 1
ATOM 962 C CA . LEU A 1 119 ? -3.251 -7.254 -5.851 1.00 97.19 119 LEU A CA 1
ATOM 963 C C . LEU A 1 119 ? -1.874 -7.592 -6.451 1.00 97.19 119 LEU A C 1
ATOM 965 O O . LEU A 1 119 ? -1.034 -6.703 -6.575 1.00 97.19 119 LEU A O 1
ATOM 969 N N . ASP A 1 120 ? -1.637 -8.848 -6.849 1.00 96.06 120 ASP A N 1
ATOM 970 C CA . ASP A 1 120 ? -0.337 -9.325 -7.355 1.00 96.06 120 ASP A CA 1
ATOM 971 C C . ASP A 1 120 ? 0.167 -8.486 -8.552 1.00 96.06 120 ASP A C 1
ATOM 973 O O . ASP A 1 120 ? 1.352 -8.162 -8.656 1.00 96.06 120 ASP A O 1
ATOM 977 N N . ASP A 1 121 ? -0.756 -7.994 -9.383 1.00 95.50 121 ASP A N 1
ATOM 978 C CA . ASP A 1 121 ? -0.499 -7.109 -10.527 1.00 95.50 121 ASP A CA 1
ATOM 979 C C . ASP A 1 121 ? -0.008 -5.697 -10.156 1.00 95.50 121 ASP A C 1
ATOM 981 O O . ASP A 1 121 ? 0.137 -4.842 -11.036 1.00 95.50 121 ASP A O 1
ATOM 985 N N . HIS A 1 122 ? 0.232 -5.392 -8.884 1.00 95.88 122 HIS A N 1
ATOM 986 C CA . HIS A 1 122 ? 0.784 -4.109 -8.434 1.00 95.88 122 HIS A CA 1
ATOM 987 C C . HIS A 1 122 ? 2.236 -4.213 -7.952 1.00 95.88 122 HIS A C 1
ATOM 989 O O . HIS A 1 122 ? 2.844 -3.188 -7.633 1.00 95.88 122 HIS A O 1
ATOM 995 N N . PHE A 1 123 ? 2.822 -5.413 -7.990 1.00 94.81 123 PHE A N 1
ATOM 996 C CA . PHE A 1 123 ? 4.177 -5.694 -7.520 1.00 94.81 123 PHE A CA 1
ATOM 997 C C . PHE A 1 123 ? 5.067 -6.128 -8.685 1.00 94.81 123 PHE A C 1
ATOM 999 O O . PHE A 1 123 ? 5.072 -7.276 -9.124 1.00 94.81 123 PHE A O 1
ATOM 1006 N N . HIS A 1 124 ? 5.811 -5.166 -9.230 1.00 90.25 124 HIS A N 1
ATOM 1007 C CA . HIS A 1 124 ? 6.611 -5.352 -10.447 1.00 90.25 124 HIS A CA 1
ATOM 1008 C C . HIS A 1 124 ? 8.113 -5.174 -10.235 1.00 90.25 124 HIS A C 1
ATOM 1010 O O . HIS A 1 124 ? 8.875 -5.285 -11.196 1.00 90.25 124 HIS A O 1
ATOM 1016 N N . LEU A 1 125 ? 8.537 -4.859 -9.011 1.00 90.44 125 LEU A N 1
ATOM 1017 C CA . LEU A 1 125 ? 9.946 -4.671 -8.700 1.00 90.44 125 LEU A CA 1
ATOM 1018 C C . LEU A 1 125 ? 10.706 -5.993 -8.816 1.00 90.44 125 LEU A C 1
ATOM 1020 O O . LEU A 1 125 ? 10.178 -7.068 -8.524 1.00 90.44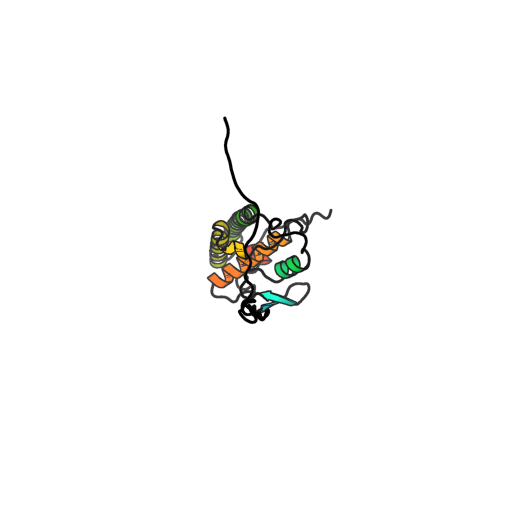 125 LEU A O 1
ATOM 1024 N N . VAL A 1 126 ? 11.950 -5.889 -9.268 1.00 90.94 126 VAL A N 1
ATOM 1025 C CA . VAL A 1 126 ? 12.866 -7.018 -9.422 1.00 90.94 126 VAL A CA 1
ATOM 1026 C C . VAL A 1 126 ? 13.633 -7.282 -8.132 1.00 90.94 126 VAL A C 1
ATOM 1028 O O . VAL A 1 126 ? 13.813 -6.388 -7.306 1.00 90.94 126 VAL A O 1
ATOM 1031 N N . ILE A 1 127 ? 14.122 -8.512 -7.981 1.00 89.50 127 ILE A N 1
ATOM 1032 C CA . ILE A 1 127 ? 15.002 -8.922 -6.877 1.00 89.50 127 ILE A CA 1
ATOM 1033 C C . ILE A 1 127 ? 16.284 -8.070 -6.870 1.00 89.50 127 ILE A C 1
ATOM 1035 O O . ILE A 1 127 ? 16.804 -7.727 -5.809 1.00 89.50 127 ILE A O 1
ATOM 1039 N N . TRP A 1 128 ? 16.754 -7.666 -8.055 1.00 86.81 128 TRP A N 1
ATOM 1040 C CA . TRP A 1 128 ? 17.935 -6.826 -8.274 1.00 86.81 128 TRP A CA 1
ATOM 1041 C C . TRP A 1 128 ? 17.680 -5.334 -7.988 1.00 86.81 128 TRP A C 1
ATOM 1043 O O . TRP A 1 128 ? 17.838 -4.476 -8.857 1.00 86.81 128 TRP A O 1
ATOM 1053 N N . GLN A 1 129 ? 17.265 -5.031 -6.762 1.00 83.50 129 GLN A N 1
ATOM 1054 C CA . GLN A 1 129 ? 17.089 -3.677 -6.221 1.00 83.50 129 GLN A CA 1
ATOM 1055 C C . GLN A 1 129 ? 18.144 -3.392 -5.133 1.00 83.50 129 GLN A C 1
ATOM 1057 O O . GLN A 1 129 ? 19.152 -4.097 -5.050 1.00 83.50 129 GLN A O 1
ATOM 1062 N N . THR A 1 130 ? 17.959 -2.373 -4.280 1.00 80.25 130 THR A N 1
ATOM 1063 C CA . THR A 1 130 ? 18.916 -2.164 -3.179 1.00 80.25 130 THR A CA 1
ATOM 1064 C C . THR A 1 130 ? 18.886 -3.341 -2.206 1.00 80.25 130 THR A C 1
ATOM 1066 O O . THR A 1 130 ? 17.817 -3.854 -1.869 1.00 80.25 130 THR A O 1
ATOM 1069 N N . GLY A 1 131 ? 20.061 -3.742 -1.708 1.00 80.50 131 GLY A N 1
ATOM 1070 C CA . GLY A 1 131 ? 20.215 -4.922 -0.843 1.00 80.50 131 GLY A CA 1
ATOM 1071 C C . GLY A 1 131 ? 19.438 -4.854 0.476 1.00 80.50 131 GLY A C 1
ATOM 1072 O O . GLY A 1 131 ? 19.183 -5.878 1.098 1.00 80.50 131 GLY A O 1
ATOM 1073 N N . SER A 1 132 ? 19.006 -3.660 0.880 1.00 84.94 132 SER A N 1
ATOM 1074 C CA . SER A 1 132 ? 18.158 -3.442 2.050 1.00 84.94 132 SER A CA 1
ATOM 1075 C C . SER A 1 132 ? 16.698 -3.851 1.863 1.00 84.94 132 SER A C 1
ATOM 1077 O O . SER A 1 132 ? 15.995 -4.008 2.850 1.00 84.94 132 SER A O 1
ATOM 1079 N N . GLY A 1 133 ? 16.193 -3.970 0.631 1.00 86.00 133 GLY A N 1
ATOM 1080 C CA . GLY A 1 133 ? 14.770 -4.234 0.391 1.00 86.00 133 GLY A CA 1
ATOM 1081 C C . GLY A 1 133 ? 13.850 -3.006 0.479 1.00 86.00 133 GLY A C 1
ATOM 1082 O O . GLY A 1 133 ? 12.626 -3.145 0.423 1.00 86.00 133 GLY A O 1
ATOM 1083 N N . THR A 1 134 ? 14.409 -1.796 0.599 1.00 89.44 134 THR A N 1
ATOM 1084 C CA . THR A 1 134 ? 13.644 -0.558 0.832 1.00 89.44 134 THR A CA 1
ATOM 1085 C C . THR A 1 134 ? 12.600 -0.283 -0.255 1.00 89.44 134 THR A C 1
ATOM 1087 O O . THR A 1 134 ? 11.485 0.122 0.077 1.00 89.44 134 THR A O 1
ATOM 1090 N N . GLN A 1 135 ? 12.903 -0.531 -1.535 1.00 92.19 135 GLN A N 1
ATOM 1091 C CA . GLN A 1 135 ? 11.947 -0.263 -2.620 1.00 92.19 135 GLN A CA 1
ATOM 1092 C C . GLN A 1 135 ? 10.743 -1.204 -2.557 1.00 92.19 135 GLN A C 1
ATOM 1094 O O . GLN A 1 135 ? 9.619 -0.761 -2.767 1.00 92.19 135 GLN A O 1
ATOM 1099 N N . THR A 1 136 ? 10.948 -2.477 -2.205 1.00 94.25 136 THR A N 1
ATOM 1100 C CA . THR A 1 136 ? 9.836 -3.418 -2.000 1.00 94.25 136 THR A CA 1
ATOM 1101 C C . THR A 1 136 ? 8.962 -3.002 -0.820 1.00 94.25 136 THR A C 1
ATOM 1103 O O . THR A 1 136 ? 7.742 -2.963 -0.968 1.00 94.25 136 THR A O 1
ATOM 1106 N N . ASN A 1 137 ? 9.555 -2.604 0.314 1.00 94.94 137 ASN A N 1
ATOM 1107 C CA . ASN A 1 137 ? 8.781 -2.100 1.455 1.00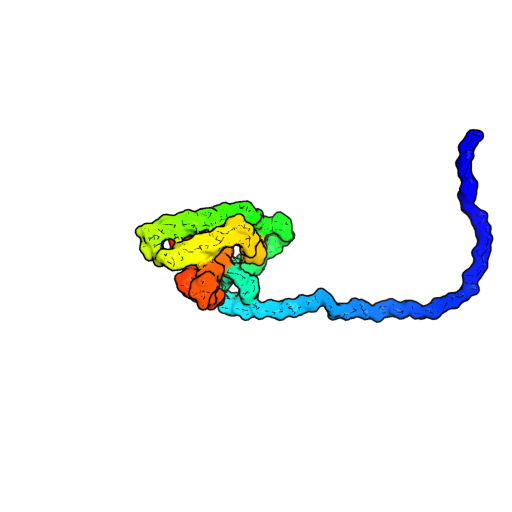 94.94 137 ASN A CA 1
ATOM 1108 C C . ASN A 1 137 ? 7.921 -0.891 1.057 1.00 94.94 137 ASN A C 1
ATOM 1110 O O . ASN A 1 137 ? 6.731 -0.851 1.361 1.00 94.94 137 ASN A O 1
ATOM 1114 N N . MET A 1 138 ? 8.499 0.067 0.327 1.00 95.44 138 MET A N 1
ATOM 1115 C CA . MET A 1 138 ? 7.759 1.242 -0.131 1.00 95.44 138 MET A CA 1
ATOM 1116 C C . MET A 1 138 ? 6.702 0.914 -1.183 1.00 95.44 138 MET A C 1
ATOM 1118 O O . MET A 1 138 ? 5.615 1.481 -1.122 1.00 95.44 138 MET A O 1
ATOM 1122 N N . ASN A 1 139 ? 6.948 -0.049 -2.071 1.00 96.94 139 ASN A N 1
ATOM 1123 C CA . ASN A 1 139 ? 5.932 -0.523 -3.007 1.00 96.94 139 ASN A CA 1
ATOM 1124 C C . ASN A 1 139 ? 4.717 -1.092 -2.281 1.00 96.94 139 ASN A C 1
ATOM 1126 O O . ASN A 1 139 ? 3.589 -0.746 -2.630 1.00 96.94 139 ASN A O 1
ATOM 1130 N N . ILE A 1 140 ? 4.934 -1.903 -1.252 1.00 97.31 140 ILE A N 1
ATOM 1131 C CA . ILE A 1 140 ? 3.848 -2.443 -0.436 1.00 97.31 140 ILE A CA 1
ATOM 1132 C C . ILE A 1 140 ? 3.139 -1.336 0.343 1.00 97.31 140 ILE A C 1
ATOM 1134 O O . ILE A 1 140 ? 1.911 -1.298 0.340 1.00 97.31 140 ILE A O 1
ATOM 1138 N N . ASN A 1 141 ? 3.880 -0.398 0.937 1.00 97.50 141 ASN A N 1
ATOM 1139 C CA . ASN A 1 141 ? 3.287 0.737 1.644 1.00 97.50 141 ASN A CA 1
ATOM 1140 C C . ASN A 1 141 ? 2.385 1.581 0.732 1.00 97.50 141 ASN A C 1
ATOM 1142 O O . ASN A 1 141 ? 1.274 1.927 1.127 1.00 97.50 141 ASN A O 1
ATOM 1146 N N . GLU A 1 142 ? 2.840 1.896 -0.484 1.00 97.56 142 GLU A N 1
ATOM 1147 C CA . GLU A 1 142 ? 2.071 2.667 -1.468 1.00 97.56 142 GLU A CA 1
ATOM 1148 C C . GLU A 1 142 ? 0.818 1.911 -1.928 1.00 97.56 142 GLU A C 1
ATOM 1150 O O . GLU A 1 142 ? -0.261 2.500 -1.967 1.00 97.56 142 GLU A O 1
ATOM 1155 N N . VAL A 1 143 ? 0.931 0.607 -2.211 1.00 98.25 143 VAL A N 1
ATOM 1156 C CA . VAL A 1 143 ? -0.216 -0.219 -2.625 1.00 98.25 143 VAL A CA 1
ATOM 1157 C C . VAL A 1 143 ? -1.263 -0.312 -1.516 1.00 98.25 143 VAL A C 1
ATOM 1159 O O . VAL A 1 143 ? -2.442 -0.082 -1.778 1.00 98.25 143 VAL A O 1
ATOM 1162 N N . ILE A 1 144 ? -0.848 -0.592 -0.276 1.00 98.44 144 ILE A N 1
ATOM 1163 C CA . ILE A 1 144 ? -1.753 -0.654 0.881 1.00 98.44 144 ILE A CA 1
ATOM 1164 C C . ILE A 1 144 ? -2.405 0.706 1.124 1.00 98.44 144 ILE A C 1
ATOM 1166 O O . ILE A 1 144 ? -3.617 0.771 1.300 1.00 98.44 144 ILE A O 1
ATOM 1170 N N . SER A 1 145 ? -1.621 1.789 1.111 1.00 98.12 145 SER A N 1
ATOM 1171 C CA . SER A 1 145 ? -2.114 3.155 1.311 1.00 98.12 145 SER A CA 1
ATOM 1172 C C . SER A 1 145 ? -3.199 3.501 0.296 1.00 98.12 145 SER A C 1
ATOM 1174 O O . SER A 1 145 ? -4.308 3.860 0.683 1.00 98.12 145 SER A O 1
ATOM 1176 N N . ASN A 1 146 ? -2.924 3.325 -0.995 1.00 98.06 146 ASN A N 1
ATOM 1177 C CA . ASN A 1 146 ? -3.878 3.664 -2.044 1.00 98.06 146 ASN A CA 1
ATOM 1178 C C . ASN A 1 146 ? -5.111 2.759 -2.035 1.00 98.06 146 ASN A C 1
ATOM 1180 O O . ASN A 1 146 ? -6.219 3.248 -2.253 1.00 98.06 146 ASN A O 1
ATOM 1184 N N . ARG A 1 147 ? -4.953 1.466 -1.734 1.00 98.38 147 ARG A N 1
ATOM 1185 C CA . ARG A 1 147 ? -6.103 0.570 -1.611 1.00 98.38 147 ARG A CA 1
ATOM 1186 C C . ARG A 1 147 ? -6.973 0.920 -0.402 1.00 98.38 147 ARG A C 1
ATOM 1188 O O . ARG A 1 147 ? -8.193 0.941 -0.521 1.00 98.38 147 ARG A O 1
ATOM 1195 N N . ALA A 1 148 ? -6.366 1.253 0.733 1.00 97.88 148 ALA A N 1
ATOM 1196 C CA . ALA A 1 148 ? -7.086 1.708 1.918 1.00 97.88 148 ALA A CA 1
ATOM 1197 C C . ALA A 1 148 ? -7.812 3.042 1.667 1.00 97.88 148 ALA A C 1
ATOM 1199 O O . ALA A 1 148 ? -8.964 3.198 2.065 1.00 97.88 148 ALA A O 1
ATOM 1200 N N . ILE A 1 149 ? -7.188 3.978 0.941 1.00 97.75 149 ILE A N 1
ATOM 1201 C CA . ILE A 1 149 ? -7.833 5.227 0.504 1.00 97.75 149 ILE A CA 1
ATOM 1202 C C . ILE A 1 149 ? -9.065 4.931 -0.356 1.00 97.75 149 ILE A C 1
ATOM 1204 O O . ILE A 1 149 ? -10.116 5.522 -0.127 1.00 97.75 149 ILE A O 1
ATOM 1208 N N . GLU A 1 150 ? -8.961 4.012 -1.315 1.00 97.25 150 GLU A N 1
ATOM 1209 C CA . GLU A 1 150 ? -10.088 3.640 -2.172 1.00 97.25 150 GLU A CA 1
ATOM 1210 C C . GLU A 1 150 ? -11.228 2.976 -1.384 1.00 97.25 150 GLU A C 1
ATOM 1212 O O . GLU A 1 150 ? -12.391 3.311 -1.601 1.00 97.25 150 GLU A O 1
ATOM 1217 N N . ILE A 1 151 ? -10.914 2.095 -0.424 1.00 97.56 151 ILE A N 1
ATOM 1218 C CA . ILE A 1 151 ? -11.901 1.497 0.497 1.00 97.56 151 ILE A CA 1
ATOM 1219 C C . ILE A 1 151 ? -12.660 2.586 1.269 1.00 97.56 151 ILE A C 1
ATOM 1221 O O . ILE A 1 151 ? -13.865 2.471 1.488 1.00 97.56 151 ILE A O 1
ATOM 1225 N N . LEU A 1 152 ? -11.970 3.664 1.642 1.00 96.62 152 LEU A N 1
ATOM 1226 C CA . LEU A 1 152 ? -12.540 4.817 2.341 1.00 96.62 152 LEU A CA 1
ATOM 1227 C C . LEU A 1 152 ? -13.196 5.847 1.398 1.00 96.62 152 LEU A C 1
ATOM 1229 O O . LEU A 1 152 ? -13.649 6.892 1.864 1.00 96.62 152 LEU A O 1
ATOM 1233 N N . GLY A 1 153 ? -13.263 5.577 0.089 1.00 96.25 153 GLY A N 1
ATOM 1234 C CA . GLY A 1 153 ? -13.872 6.460 -0.912 1.00 96.25 153 GLY A CA 1
ATOM 1235 C C . GLY A 1 153 ? -13.041 7.697 -1.271 1.00 96.25 153 GLY A C 1
ATOM 1236 O O . GLY A 1 153 ? -13.579 8.664 -1.810 1.00 96.25 153 GLY A O 1
ATOM 1237 N N . GLY A 1 154 ? -11.746 7.699 -0.950 1.00 94.06 154 GLY A N 1
ATOM 1238 C CA . GLY A 1 154 ? -10.825 8.783 -1.280 1.00 94.06 154 GLY A CA 1
ATOM 1239 C C . GLY A 1 154 ? -10.227 8.680 -2.687 1.00 94.06 154 GLY A C 1
ATOM 1240 O O . GLY A 1 154 ? -10.554 7.799 -3.481 1.00 94.06 154 GLY A O 1
ATOM 1241 N N . GLN A 1 155 ? -9.314 9.602 -2.998 1.00 93.38 155 GLN A N 1
ATOM 1242 C CA . GLN A 1 155 ? -8.657 9.687 -4.303 1.00 93.38 155 GLN A CA 1
ATOM 1243 C C . GLN A 1 155 ? -7.285 9.001 -4.299 1.00 93.38 155 GLN A C 1
ATOM 1245 O O . GLN A 1 155 ? -6.425 9.329 -3.487 1.00 93.38 155 GLN A O 1
ATOM 1250 N N . LEU A 1 156 ? -7.042 8.104 -5.256 1.00 92.56 156 LEU A N 1
ATOM 1251 C CA . LEU A 1 156 ? -5.743 7.446 -5.428 1.00 92.56 156 LEU A CA 1
ATOM 1252 C C . LEU A 1 156 ? -4.592 8.455 -5.581 1.00 92.56 156 LEU A C 1
ATOM 1254 O O . LEU A 1 156 ? -4.693 9.415 -6.343 1.00 92.56 156 LEU A O 1
ATOM 1258 N N . GLY A 1 157 ? -3.484 8.213 -4.883 1.00 91.12 157 GLY A N 1
ATOM 1259 C CA . GLY A 1 157 ? -2.289 9.059 -4.894 1.00 91.12 157 GLY A CA 1
ATOM 1260 C C . GLY A 1 157 ? -2.367 10.287 -3.981 1.00 91.12 157 GLY A C 1
ATOM 1261 O O . GLY A 1 157 ? -1.362 10.978 -3.820 1.00 91.12 157 GLY A O 1
ATOM 1262 N N . SER A 1 158 ? -3.511 10.554 -3.338 1.00 92.88 158 SER A N 1
ATOM 1263 C CA . SER A 1 158 ? -3.678 11.705 -2.433 1.00 92.88 158 SER A CA 1
ATOM 1264 C C . SER A 1 158 ? -2.863 11.587 -1.141 1.00 92.88 158 SER A C 1
ATOM 1266 O O . SER A 1 158 ? -2.594 12.596 -0.490 1.00 92.88 158 SER A O 1
ATOM 1268 N N . LYS A 1 159 ? -2.515 10.352 -0.743 1.00 95.38 159 LYS A N 1
ATOM 1269 C CA . LYS A 1 159 ? -1.920 10.001 0.560 1.00 95.38 159 LYS A CA 1
ATOM 1270 C C . LYS A 1 159 ? -2.784 10.425 1.763 1.00 95.38 159 LYS A C 1
ATOM 1272 O O . LYS A 1 159 ? -2.283 10.534 2.879 1.00 95.38 159 LYS A O 1
ATOM 1277 N N . ASN A 1 160 ? -4.078 10.655 1.533 1.00 93.44 160 ASN A N 1
ATOM 1278 C CA . ASN A 1 160 ? -5.065 11.107 2.510 1.00 93.44 160 ASN A CA 1
ATOM 1279 C C . ASN A 1 160 ? -6.384 10.337 2.282 1.00 93.44 160 ASN A C 1
ATOM 1281 O O . ASN A 1 160 ? -6.887 10.342 1.153 1.00 93.44 160 ASN A O 1
ATOM 1285 N N . PRO A 1 161 ? -6.959 9.661 3.294 1.00 96.25 161 PRO A N 1
ATOM 1286 C CA . PRO A 1 161 ? -6.591 9.659 4.721 1.00 96.25 161 PRO A CA 1
ATOM 1287 C C . PRO A 1 161 ? -5.454 8.716 5.125 1.00 96.25 161 PRO A C 1
ATOM 1289 O O . PRO A 1 161 ? -5.031 8.746 6.276 1.00 96.25 161 PRO A O 1
ATOM 1292 N N . VAL A 1 162 ? -4.923 7.888 4.221 1.00 97.00 162 VAL A N 1
ATOM 1293 C CA . VAL A 1 162 ? -3.898 6.892 4.577 1.00 97.00 162 VAL A CA 1
ATOM 1294 C C . VAL A 1 162 ? -2.539 7.258 3.980 1.00 97.00 162 VAL A C 1
ATOM 1296 O O . VAL A 1 162 ? -2.332 7.068 2.786 1.00 97.00 162 VAL A O 1
ATOM 1299 N N . HIS A 1 163 ? -1.591 7.738 4.792 1.00 96.56 163 HIS A N 1
ATOM 1300 C CA . HIS A 1 163 ? -0.231 8.045 4.339 1.00 96.56 163 HIS A CA 1
ATOM 1301 C C . HIS A 1 163 ? 0.645 6.774 4.325 1.00 96.56 163 HIS A C 1
ATOM 1303 O O . HIS A 1 163 ? 0.654 6.028 5.313 1.00 96.56 163 HIS A O 1
ATOM 1309 N N . PRO A 1 164 ? 1.421 6.506 3.253 1.00 95.94 164 PRO A N 1
ATOM 1310 C CA . PRO A 1 164 ? 2.235 5.291 3.153 1.00 95.94 164 PRO A CA 1
ATOM 1311 C C . PRO A 1 164 ? 3.341 5.215 4.215 1.00 95.94 164 PRO A C 1
ATOM 1313 O O . PRO A 1 164 ? 3.695 4.118 4.636 1.00 95.94 164 PRO A O 1
ATOM 1316 N N . ASN A 1 165 ? 3.865 6.351 4.686 1.00 94.25 165 ASN A N 1
ATOM 1317 C CA . ASN A 1 165 ? 4.875 6.363 5.748 1.00 94.25 165 ASN A CA 1
ATOM 1318 C C . ASN A 1 165 ? 4.260 6.511 7.142 1.00 94.25 165 ASN A C 1
ATOM 1320 O O . ASN A 1 165 ? 4.616 5.764 8.047 1.00 94.25 165 ASN A O 1
ATOM 1324 N N . ASP A 1 166 ? 3.316 7.437 7.298 1.00 93.56 166 ASP A N 1
ATOM 1325 C CA . ASP A 1 166 ? 2.895 7.896 8.629 1.00 93.56 166 ASP A CA 1
ATOM 1326 C C . ASP A 1 166 ? 1.855 6.952 9.230 1.00 93.56 166 ASP A C 1
ATOM 1328 O O . ASP A 1 166 ? 1.735 6.877 10.446 1.00 93.56 166 ASP A O 1
ATOM 1332 N N . HIS A 1 167 ? 1.131 6.206 8.385 1.00 96.00 167 HIS A N 1
ATOM 1333 C CA . HIS A 1 167 ? 0.128 5.231 8.814 1.00 96.00 167 HIS A CA 1
ATOM 1334 C C . HIS A 1 167 ? 0.582 3.800 8.505 1.00 96.00 167 HIS A C 1
ATOM 1336 O O . HIS A 1 167 ? 0.729 2.986 9.413 1.00 96.00 167 HIS A O 1
ATOM 1342 N N . VAL A 1 168 ? 0.873 3.477 7.237 1.00 95.88 168 VAL A N 1
ATOM 1343 C CA . VAL A 1 168 ? 1.203 2.089 6.842 1.00 95.88 168 VAL A CA 1
ATOM 1344 C C . VAL A 1 168 ? 2.579 1.643 7.355 1.00 95.88 168 VAL A C 1
ATOM 1346 O O . VAL A 1 168 ? 2.768 0.481 7.720 1.00 95.88 168 VAL A O 1
ATOM 1349 N N . ASN A 1 169 ? 3.544 2.564 7.415 1.00 95.12 169 ASN A N 1
ATOM 1350 C CA . ASN A 1 169 ? 4.900 2.311 7.906 1.00 95.12 169 ASN A CA 1
ATOM 1351 C C . ASN A 1 169 ? 5.141 2.851 9.329 1.00 95.12 169 ASN A C 1
ATOM 1353 O O . ASN A 1 169 ? 6.293 2.968 9.751 1.00 95.12 169 ASN A O 1
ATOM 1357 N N . MET A 1 170 ? 4.079 3.168 10.077 1.00 92.44 170 MET A N 1
ATOM 1358 C CA . MET A 1 170 ? 4.189 3.700 11.436 1.00 92.44 170 MET A CA 1
ATOM 1359 C C . MET A 1 170 ? 4.957 2.722 12.337 1.00 92.44 170 MET A C 1
ATOM 1361 O O . MET A 1 170 ? 4.627 1.535 12.408 1.00 92.44 170 MET A O 1
ATOM 1365 N N . GLY A 1 171 ? 6.014 3.214 12.992 1.00 84.75 171 GLY A N 1
ATOM 1366 C CA . GLY A 1 171 ? 6.859 2.420 13.893 1.00 84.75 171 GLY A CA 1
ATOM 1367 C C . GLY A 1 171 ? 7.751 1.374 13.208 1.00 84.75 171 GLY A C 1
ATOM 1368 O O . GLY A 1 171 ? 8.348 0.549 13.895 1.00 84.75 171 GLY A O 1
ATOM 1369 N N . GLN A 1 172 ? 7.861 1.383 11.875 1.00 89.44 172 GLN A N 1
ATOM 1370 C CA . GLN A 1 172 ? 8.656 0.416 11.113 1.00 89.44 172 GLN A CA 1
ATOM 1371 C C . GLN A 1 172 ? 9.846 1.093 10.428 1.00 89.44 172 GLN A C 1
ATOM 1373 O O . GLN A 1 172 ? 9.720 2.170 9.846 1.00 89.44 172 GLN A O 1
ATOM 1378 N N . VAL A 1 173 ? 10.997 0.422 10.417 1.00 76.81 173 VAL A N 1
ATOM 1379 C CA . VAL A 1 173 ? 12.192 0.873 9.694 1.00 76.81 173 VAL A CA 1
ATOM 1380 C C . VAL A 1 173 ? 12.785 -0.276 8.890 1.00 76.81 173 VAL A C 1
ATOM 1382 O O . VAL A 1 173 ? 12.834 -1.412 9.353 1.00 76.81 173 VAL A O 1
ATOM 1385 N N . PHE A 1 174 ? 13.262 0.033 7.688 1.00 66.12 174 PHE A N 1
ATOM 1386 C CA . PHE A 1 174 ? 14.162 -0.840 6.945 1.00 66.12 174 PHE A CA 1
ATOM 1387 C C . PHE A 1 174 ? 15.547 -0.203 6.956 1.00 66.12 174 PHE A C 1
ATOM 1389 O O . PHE A 1 174 ? 15.722 0.922 6.486 1.00 66.12 174 PHE A O 1
ATOM 1396 N N . ILE A 1 175 ? 16.524 -0.900 7.535 1.00 45.19 175 ILE A N 1
ATOM 1397 C CA . ILE A 1 175 ? 17.901 -0.414 7.614 1.00 45.19 175 ILE A CA 1
ATOM 1398 C C . ILE A 1 175 ? 18.517 -0.519 6.221 1.00 45.19 175 ILE A C 1
ATOM 1400 O O . ILE A 1 175 ? 18.649 -1.609 5.664 1.00 45.19 175 ILE A O 1
ATOM 1404 N N . SER A 1 176 ? 18.914 0.623 5.659 1.00 42.62 176 SER A N 1
ATOM 1405 C CA . SER A 1 176 ? 19.753 0.639 4.467 1.00 42.62 176 SER A CA 1
ATOM 1406 C C . SER A 1 176 ? 21.178 0.279 4.865 1.00 42.62 176 SER A C 1
ATOM 1408 O O . SER A 1 176 ? 21.962 1.157 5.227 1.00 42.62 176 SER A O 1
ATOM 1410 N N . VAL A 1 177 ? 21.513 -1.011 4.821 1.00 31.45 177 VAL A N 1
ATOM 1411 C CA . VAL A 1 177 ? 22.905 -1.450 4.940 1.00 31.45 177 VAL A CA 1
ATOM 1412 C C . VAL A 1 177 ? 23.627 -0.910 3.709 1.00 31.45 177 VAL A C 1
ATOM 1414 O O . VAL A 1 177 ? 23.359 -1.344 2.589 1.00 31.45 177 VAL A O 1
ATOM 1417 N N . HIS A 1 178 ? 24.453 0.118 3.895 1.00 30.94 178 HIS A N 1
ATOM 1418 C CA . HIS A 1 178 ? 25.403 0.507 2.862 1.00 30.94 178 HIS A CA 1
ATOM 1419 C C . HIS A 1 178 ? 26.409 -0.641 2.782 1.00 30.94 178 HIS A C 1
ATOM 1421 O O . HIS A 1 178 ? 27.080 -0.929 3.773 1.00 30.94 178 HIS A O 1
ATOM 1427 N N . VAL A 1 179 ? 26.410 -1.346 1.650 1.00 35.09 179 VAL A N 1
ATOM 1428 C CA . VAL A 1 179 ? 27.466 -2.298 1.287 1.00 35.09 179 VAL A CA 1
ATOM 1429 C C . VAL A 1 179 ? 28.566 -1.521 0.587 1.00 35.09 179 VAL A C 1
ATOM 1431 O O . VAL A 1 179 ? 28.206 -0.673 -0.263 1.00 35.09 179 VAL A O 1
#

Sequence (179 aa):
MSKNFYIKRFFPYIYKYKSFSCLKFSQMAVRMHSKNMRTETDSFGEIQVPMDKYYGAQTQRSLSNFKIGNFSERMPLEIIRAFGYLKKAAATVNLENGLDTKIVESISQACDEIINGKLDDHFHLVIWQTGSGTQTNMNINEVISNRAIEILGGQLGSKNPVHPNDHVNMGQVFISVHV

Foldseek 3Di:
DDDDDDDDDDDDDDDDDDDDDDDDPDDPPPPPPPQPWDWAADPVGIDTHGPVALFDDLLVVLCVVDVPDDQVQFDDLVVQLVVLVVLLVVLVVCVVVPADPLLSVLLNVLSVCSNVVVRVVRGGHGPPGQPLCVSVLNSSLSNSQQSSCVVVVHDRNPCPPPNSCVRSVPPHDGDRPDD

Organism: Henneguya salminicola (NCBI:txid69463)

Radius of gyration: 26.98 Å; chains: 1; bounding box: 41×78×87 Å

InterPro domains:
  IPR005677 Fumarate hydratase, class II [PTHR11444] (28-172)
  IPR008948 L-Aspartase-like [SSF48557] (35-172)
  IPR022761 Fumarate lyase, N-terminal [PF00206] (45-172)
  IPR024083 Fumarase/histidase, N-terminal [G3DSA:1.10.275.10] (38-173)